Protein AF-A0A074WD11-F1 (afdb_monomer)

Radius of gyration: 15.27 Å; Cα contacts (8 Å, |Δi|>4): 42; chains: 1; bounding box: 31×27×38 Å

Solvent-accessible surface area (backbone atoms only — not comparable to full-atom values): 5759 Å² total; per-residue (Å²): 126,95,53,58,57,45,53,27,53,62,60,66,75,53,94,59,95,64,46,96,48,89,98,46,54,38,66,61,49,50,56,52,26,53,50,53,54,69,74,46,52,72,67,59,49,50,53,34,53,52,53,50,56,62,56,56,67,55,54,84,72,59,64,95,64,76,63,99,61,66,91,71,70,87,84,67,89,68,91,45,73,68,63,44,52,54,61,78,76,105

Structure (mmCIF, N/CA/C/O backbone):
data_AF-A0A074WD11-F1
#
_entry.id   AF-A0A074WD11-F1
#
loop_
_atom_site.group_PDB
_atom_site.id
_atom_site.type_symbol
_atom_site.label_atom_id
_atom_site.label_alt_id
_atom_site.label_comp_id
_atom_site.label_asym_id
_atom_site.label_entity_id
_atom_site.label_seq_id
_atom_site.pdbx_PDB_ins_code
_atom_site.Cartn_x
_atom_site.Cartn_y
_atom_site.Cartn_z
_atom_site.occupancy
_atom_site.B_iso_or_equiv
_atom_site.auth_seq_id
_atom_site.auth_comp_id
_atom_site.auth_asym_id
_atom_site.auth_atom_id
_atom_site.pdbx_PDB_model_num
ATOM 1 N N . VAL A 1 1 ? -3.059 10.642 -3.211 1.00 58.56 1 VAL A N 1
ATOM 2 C CA . VAL A 1 1 ? -1.933 9.841 -2.670 1.00 58.56 1 VAL A CA 1
ATOM 3 C C . VAL A 1 1 ? -0.634 10.423 -3.197 1.00 58.56 1 VAL A C 1
ATOM 5 O O . VAL A 1 1 ? -0.414 10.371 -4.397 1.00 58.56 1 VAL A O 1
ATOM 8 N N . THR A 1 2 ? 0.192 11.004 -2.329 1.00 71.25 2 THR A N 1
ATOM 9 C CA . THR A 1 2 ? 1.427 11.714 -2.723 1.00 71.25 2 THR A CA 1
ATOM 10 C C . THR A 1 2 ? 2.595 10.762 -3.013 1.00 71.25 2 THR A C 1
ATOM 12 O O . THR A 1 2 ? 3.468 11.087 -3.805 1.00 71.25 2 THR A O 1
ATOM 15 N N . HIS A 1 3 ? 2.580 9.557 -2.426 1.00 76.19 3 HIS A N 1
ATOM 16 C CA . HIS A 1 3 ? 3.605 8.520 -2.613 1.00 76.19 3 HIS A CA 1
ATOM 17 C C . HIS A 1 3 ? 2.952 7.180 -3.002 1.00 76.19 3 HIS A C 1
ATOM 19 O O . HIS A 1 3 ? 2.824 6.284 -2.162 1.00 76.19 3 HIS A O 1
ATOM 25 N N . PRO A 1 4 ? 2.486 7.031 -4.258 1.00 83.31 4 PRO A N 1
ATOM 26 C CA . PRO A 1 4 ? 1.690 5.878 -4.680 1.00 83.31 4 PRO A CA 1
ATOM 27 C C . PRO A 1 4 ? 2.454 4.556 -4.566 1.00 83.31 4 PRO A C 1
ATOM 29 O O . PRO A 1 4 ? 1.869 3.557 -4.163 1.00 83.31 4 PRO A O 1
ATOM 32 N N . LEU A 1 5 ? 3.763 4.551 -4.839 1.00 88.44 5 LEU A N 1
ATOM 33 C CA . LEU A 1 5 ? 4.585 3.348 -4.713 1.00 88.44 5 LEU A CA 1
ATOM 34 C C . LEU A 1 5 ? 4.748 2.909 -3.254 1.00 88.44 5 LEU A C 1
ATOM 36 O O . LEU A 1 5 ? 4.555 1.739 -2.958 1.00 88.44 5 LEU A O 1
ATOM 40 N N . TYR A 1 6 ? 5.038 3.840 -2.342 1.00 87.75 6 TYR A N 1
ATOM 41 C CA . TYR A 1 6 ? 5.147 3.538 -0.912 1.00 87.75 6 TYR A CA 1
ATOM 42 C C . TYR A 1 6 ? 3.838 2.961 -0.366 1.00 87.75 6 TYR A C 1
ATOM 44 O O . TYR A 1 6 ? 3.826 1.885 0.231 1.00 87.75 6 TYR A O 1
ATOM 52 N N . PHE A 1 7 ? 2.723 3.642 -0.649 1.00 88.69 7 PHE A N 1
ATOM 53 C CA . PHE A 1 7 ? 1.396 3.182 -0.254 1.00 88.69 7 PHE A CA 1
ATOM 54 C C . PHE A 1 7 ? 1.099 1.787 -0.807 1.00 88.69 7 PHE A C 1
ATOM 56 O O . PHE A 1 7 ? 0.656 0.916 -0.067 1.00 88.69 7 PHE A O 1
ATOM 63 N N . CYS A 1 8 ? 1.369 1.558 -2.092 1.00 91.44 8 CYS A N 1
ATOM 64 C CA . CYS A 1 8 ? 1.074 0.282 -2.726 1.00 91.44 8 CYS A CA 1
ATOM 65 C C . CYS A 1 8 ? 1.987 -0.854 -2.279 1.00 91.44 8 CYS A C 1
ATOM 67 O O . CYS A 1 8 ? 1.528 -1.990 -2.216 1.00 91.44 8 CYS A O 1
ATOM 69 N N . THR A 1 9 ? 3.244 -0.579 -1.935 1.00 90.56 9 THR A N 1
ATOM 70 C CA . THR A 1 9 ? 4.119 -1.585 -1.330 1.00 90.56 9 THR A CA 1
ATOM 71 C C . THR A 1 9 ? 3.563 -2.008 0.029 1.00 90.56 9 THR A C 1
ATOM 73 O O . THR A 1 9 ? 3.305 -3.192 0.208 1.00 90.56 9 THR A O 1
ATOM 76 N N . TRP A 1 10 ? 3.234 -1.059 0.913 1.00 88.44 10 TRP A N 1
ATOM 77 C CA . TRP A 1 10 ? 2.620 -1.338 2.222 1.00 88.44 10 TRP A CA 1
ATOM 78 C C . TRP A 1 10 ? 1.250 -2.033 2.114 1.00 88.44 10 TRP A C 1
ATOM 80 O O . TRP A 1 10 ? 0.934 -2.968 2.854 1.00 88.44 10 TRP A O 1
ATOM 90 N N . TYR A 1 11 ? 0.414 -1.601 1.165 1.00 89.06 11 TYR A N 1
ATOM 91 C CA . TYR A 1 11 ? -0.925 -2.159 0.962 1.00 89.06 11 TYR A CA 1
ATOM 92 C C . TYR A 1 11 ? -0.893 -3.616 0.470 1.00 89.06 11 TYR A C 1
ATOM 94 O O . TYR A 1 11 ? -1.849 -4.358 0.676 1.00 89.06 11 TYR A O 1
ATOM 102 N N . LEU A 1 12 ? 0.202 -4.043 -0.159 1.00 90.69 12 LEU A N 1
ATOM 103 C CA . LEU A 1 12 ? 0.362 -5.404 -0.672 1.00 90.69 12 LEU A CA 1
ATOM 104 C C . LEU A 1 12 ? 1.116 -6.347 0.279 1.00 90.69 12 LEU A C 1
ATOM 106 O O . LEU A 1 12 ? 1.250 -7.518 -0.069 1.00 90.69 12 LEU A O 1
ATOM 110 N N . GLU A 1 13 ? 1.620 -5.873 1.424 1.00 87.44 13 GLU A N 1
ATOM 111 C CA . GLU A 1 13 ? 2.294 -6.732 2.419 1.00 87.44 13 GLU A CA 1
ATOM 112 C C . GLU A 1 13 ? 1.325 -7.675 3.142 1.00 87.44 13 GLU A C 1
ATOM 114 O O . GLU A 1 13 ? 1.697 -8.803 3.447 1.00 87.44 13 GLU A O 1
ATOM 119 N N . ASP A 1 14 ? 0.074 -7.250 3.333 1.00 82.00 14 ASP A N 1
ATOM 120 C CA . ASP A 1 14 ? -0.964 -8.015 4.024 1.00 82.00 14 ASP A CA 1
ATOM 121 C C . ASP A 1 14 ? -2.242 -8.108 3.194 1.00 82.00 14 ASP A C 1
ATOM 123 O O . ASP A 1 14 ? -2.642 -7.155 2.511 1.00 82.00 14 ASP A O 1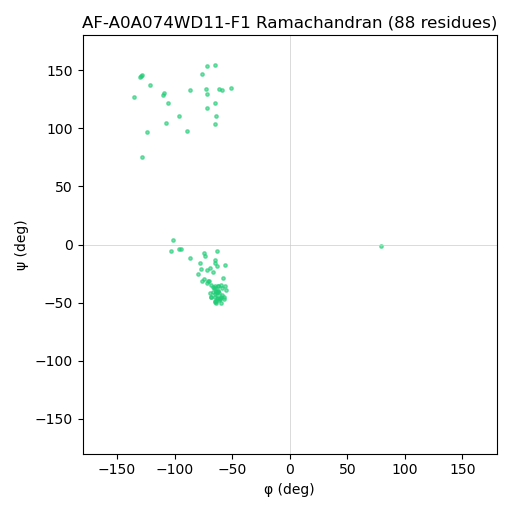
ATOM 127 N N . VAL A 1 15 ? -2.933 -9.245 3.315 1.00 79.44 15 VAL A N 1
ATOM 128 C CA . VAL A 1 15 ? -4.271 -9.435 2.746 1.00 79.44 15 VAL A CA 1
ATOM 129 C C . VAL A 1 15 ? -5.269 -8.614 3.555 1.00 79.44 15 VAL A C 1
ATOM 131 O O . VAL A 1 15 ? -5.486 -8.851 4.742 1.00 79.44 15 VAL A O 1
ATOM 134 N N . ARG A 1 16 ? -5.906 -7.642 2.901 1.00 81.00 16 ARG A N 1
ATOM 135 C CA . ARG A 1 16 ? -6.863 -6.728 3.534 1.00 81.00 16 ARG A CA 1
ATOM 136 C C . ARG A 1 16 ? -8.279 -7.011 3.047 1.00 81.00 16 ARG A C 1
ATOM 138 O O . ARG A 1 16 ? -8.541 -7.013 1.851 1.00 81.00 16 ARG A O 1
ATOM 145 N N . THR A 1 17 ? -9.208 -7.182 3.986 1.00 83.94 17 THR A N 1
ATOM 146 C CA . THR A 1 17 ? -10.642 -7.393 3.705 1.00 83.94 17 THR A CA 1
ATOM 147 C C . THR A 1 17 ? -11.429 -6.088 3.562 1.00 83.94 17 THR A C 1
ATOM 149 O O . THR A 1 17 ? -12.575 -6.096 3.120 1.00 83.94 17 THR A O 1
ATOM 152 N N . ARG A 1 18 ? -10.831 -4.948 3.932 1.00 82.19 18 ARG A N 1
ATOM 153 C CA . ARG A 1 18 ? -11.427 -3.609 3.833 1.00 82.19 18 ARG A CA 1
ATOM 154 C C . ARG A 1 18 ? -10.460 -2.649 3.152 1.00 82.19 18 ARG A C 1
ATOM 156 O O . ARG A 1 18 ? -9.246 -2.740 3.336 1.00 82.19 18 ARG A O 1
ATOM 163 N N . SER A 1 19 ? -11.005 -1.728 2.363 1.00 83.44 19 SER A N 1
ATOM 164 C CA . SER A 1 19 ? -10.218 -0.700 1.690 1.00 83.44 19 SER A CA 1
ATOM 165 C C . SER A 1 19 ? -10.027 0.505 2.614 1.00 83.44 19 SER A C 1
ATOM 167 O O . SER A 1 19 ? -11.007 0.980 3.187 1.00 83.44 19 SER A O 1
ATOM 169 N N . PRO A 1 20 ? -8.797 1.032 2.745 1.00 83.44 20 PRO A N 1
ATOM 170 C CA . PRO A 1 20 ? -8.542 2.296 3.429 1.00 83.44 20 PRO A CA 1
ATOM 171 C C . PRO A 1 20 ? -8.998 3.513 2.609 1.00 83.44 20 PRO A C 1
ATOM 173 O O . PRO A 1 20 ? -8.990 4.627 3.120 1.00 83.44 20 PRO A O 1
ATOM 176 N N . LEU A 1 21 ? -9.370 3.324 1.337 1.00 82.19 21 LEU A N 1
ATOM 177 C CA . LEU A 1 21 ? -9.844 4.386 0.458 1.00 82.19 21 LEU A CA 1
ATOM 178 C C . LEU A 1 21 ? -11.358 4.275 0.275 1.00 82.19 21 LEU A C 1
ATOM 180 O O . LEU A 1 21 ? -11.865 3.258 -0.207 1.00 82.19 21 LEU A O 1
ATOM 184 N N . LEU A 1 22 ? -12.069 5.345 0.635 1.00 81.00 22 LEU A N 1
ATOM 185 C CA . LEU A 1 22 ? -13.513 5.456 0.447 1.00 81.00 22 LEU A CA 1
ATOM 186 C C . LEU A 1 22 ? -13.868 5.315 -1.041 1.00 81.00 22 LEU A C 1
ATOM 188 O O . LEU A 1 22 ? -13.240 5.933 -1.898 1.00 81.00 22 LEU A O 1
ATOM 192 N N . GLY A 1 23 ? -14.868 4.487 -1.347 1.00 82.56 23 GLY A N 1
ATOM 193 C CA . GLY A 1 23 ? -15.353 4.270 -2.716 1.00 82.56 23 GLY A CA 1
ATOM 194 C C . GLY A 1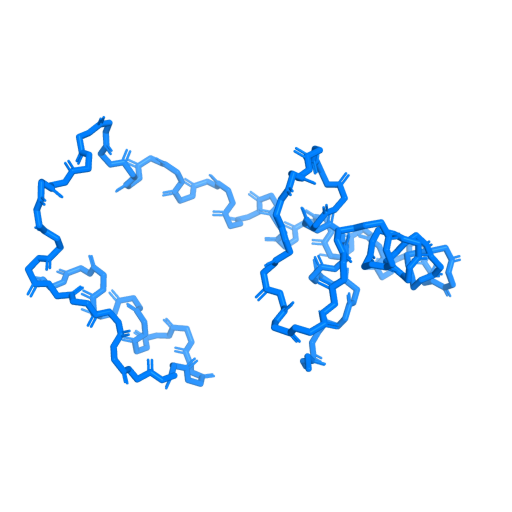 23 ? -14.512 3.319 -3.578 1.00 82.56 23 GLY A C 1
ATOM 195 O O . GLY A 1 23 ? -14.898 3.036 -4.708 1.00 82.56 23 GLY A O 1
ATOM 196 N N . LEU A 1 24 ? -13.400 2.782 -3.064 1.00 85.19 24 LEU A N 1
ATOM 197 C CA . LEU A 1 24 ? -12.603 1.758 -3.744 1.00 85.19 24 LEU A CA 1
ATOM 198 C C . LEU A 1 24 ? -12.755 0.417 -3.033 1.00 85.19 24 LEU A C 1
ATOM 200 O O . LEU A 1 24 ? -12.576 0.337 -1.821 1.00 85.19 24 LEU A O 1
ATOM 204 N N . SER A 1 25 ? -13.053 -0.646 -3.783 1.00 89.94 25 SER A N 1
ATOM 205 C CA . SER A 1 25 ? -13.057 -1.999 -3.221 1.00 89.94 25 SER A CA 1
ATOM 206 C C . SER A 1 25 ? -11.619 -2.479 -2.942 1.00 89.94 25 SER A C 1
ATOM 208 O O . SER A 1 25 ? -10.687 -2.036 -3.629 1.00 89.94 25 SER A O 1
ATOM 210 N N . PRO A 1 26 ? -11.412 -3.395 -1.976 1.00 88.69 26 PRO A N 1
ATOM 211 C CA . PRO A 1 26 ? -10.097 -3.983 -1.714 1.00 88.69 26 PRO A CA 1
ATOM 212 C C . PRO A 1 26 ? -9.473 -4.634 -2.955 1.00 88.69 26 PRO A C 1
ATOM 214 O O . PRO A 1 26 ? -8.280 -4.473 -3.208 1.00 88.69 26 PRO A O 1
ATOM 217 N N . ASP A 1 27 ? -10.279 -5.312 -3.773 1.00 90.62 27 ASP A N 1
ATOM 218 C CA . ASP A 1 27 ? -9.815 -5.975 -4.995 1.00 90.62 27 ASP A CA 1
ATOM 219 C C . ASP A 1 27 ? -9.369 -4.970 -6.057 1.00 90.62 27 ASP A C 1
ATOM 221 O O . ASP A 1 27 ? -8.296 -5.107 -6.654 1.00 90.62 27 ASP A O 1
ATOM 225 N N . THR A 1 28 ? -10.159 -3.911 -6.265 1.00 90.69 28 THR A N 1
ATOM 226 C CA . THR A 1 28 ? -9.807 -2.826 -7.188 1.00 90.69 28 THR A CA 1
ATOM 227 C C . THR A 1 28 ? -8.497 -2.168 -6.762 1.00 90.69 28 THR A C 1
ATOM 229 O O . THR A 1 28 ? -7.607 -1.961 -7.590 1.00 90.69 28 THR A O 1
ATOM 232 N N . LEU A 1 29 ? -8.349 -1.891 -5.465 1.00 90.88 29 LEU A N 1
ATOM 233 C CA . LEU A 1 29 ? -7.150 -1.277 -4.909 1.00 90.88 29 LEU A CA 1
ATOM 234 C C . LEU A 1 29 ? -5.927 -2.199 -5.012 1.00 90.88 29 LEU A C 1
ATOM 236 O O . LEU A 1 29 ? -4.848 -1.757 -5.407 1.00 90.88 29 LEU A O 1
ATOM 240 N N . THR A 1 30 ? -6.104 -3.493 -4.749 1.00 92.44 30 THR A N 1
ATOM 241 C CA . THR A 1 30 ? -5.054 -4.514 -4.881 1.0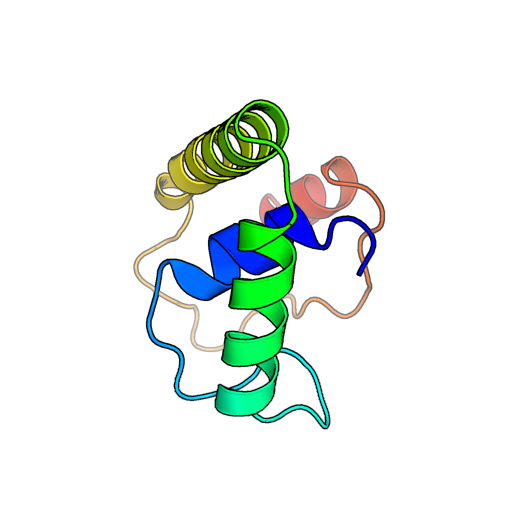0 92.44 30 THR A CA 1
ATOM 242 C C . THR A 1 30 ? -4.546 -4.592 -6.316 1.00 92.44 30 THR A C 1
ATOM 244 O O . THR A 1 30 ? -3.337 -4.586 -6.560 1.00 92.44 30 THR A O 1
ATOM 247 N N . ASN A 1 31 ? -5.461 -4.623 -7.285 1.00 93.31 31 ASN A N 1
ATOM 248 C CA . ASN A 1 31 ? -5.113 -4.679 -8.701 1.00 93.31 31 ASN A CA 1
ATOM 249 C C . ASN A 1 31 ? -4.390 -3.411 -9.168 1.00 93.31 31 ASN A C 1
ATOM 251 O O . ASN A 1 31 ? -3.382 -3.509 -9.872 1.00 93.31 31 ASN A O 1
ATOM 255 N N . ALA A 1 32 ? -4.848 -2.233 -8.739 1.00 91.94 32 ALA A N 1
ATOM 256 C CA . ALA A 1 32 ? -4.167 -0.972 -9.022 1.00 91.94 32 ALA A CA 1
ATOM 257 C C . ALA A 1 32 ? -2.748 -0.958 -8.434 1.00 91.94 32 ALA A C 1
ATOM 259 O O . ALA A 1 32 ? -1.782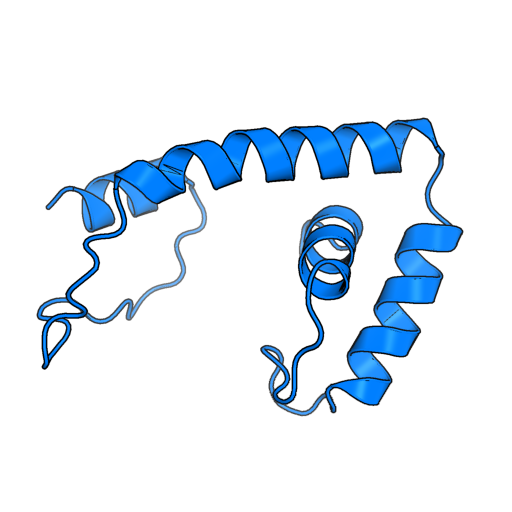 -0.649 -9.135 1.00 91.94 32 ALA A O 1
ATOM 260 N N . CYS A 1 33 ? -2.596 -1.378 -7.177 1.00 92.31 33 CYS A N 1
ATOM 261 C CA . CYS A 1 33 ? -1.303 -1.369 -6.511 1.00 92.31 33 CYS A CA 1
ATOM 262 C C . CYS A 1 33 ? -0.304 -2.373 -7.083 1.00 92.31 33 CYS A C 1
ATOM 264 O O . CYS A 1 33 ? 0.880 -2.049 -7.192 1.00 92.31 33 CYS A O 1
ATOM 266 N N . LYS A 1 34 ? -0.759 -3.550 -7.530 1.00 93.50 34 LYS A N 1
ATOM 267 C CA . LYS A 1 34 ? 0.100 -4.498 -8.258 1.00 93.50 34 LYS A CA 1
ATOM 268 C C . LYS A 1 34 ? 0.667 -3.864 -9.528 1.00 93.50 34 LYS A C 1
ATOM 270 O O . LYS A 1 34 ? 1.858 -3.995 -9.788 1.00 93.50 34 LYS A O 1
ATOM 275 N N . ARG A 1 35 ? -0.156 -3.129 -10.287 1.00 93.00 35 ARG A N 1
ATOM 276 C CA . ARG A 1 35 ? 0.292 -2.428 -11.503 1.00 93.00 35 ARG A CA 1
ATOM 277 C C . ARG A 1 35 ? 1.305 -1.334 -11.187 1.00 93.00 35 ARG A C 1
ATOM 279 O O . ARG A 1 35 ? 2.375 -1.330 -11.780 1.00 93.00 35 ARG A O 1
ATOM 286 N N . ILE A 1 36 ? 1.011 -0.471 -10.214 1.00 92.06 36 ILE A N 1
ATOM 287 C CA . ILE A 1 36 ? 1.920 0.610 -9.798 1.00 92.06 36 ILE A CA 1
ATOM 288 C C . ILE A 1 36 ? 3.277 0.043 -9.365 1.00 92.06 36 ILE A C 1
ATOM 290 O O . ILE A 1 36 ? 4.315 0.537 -9.799 1.00 92.06 36 ILE A O 1
ATOM 294 N N . ARG A 1 37 ? 3.282 -1.028 -8.560 1.00 90.31 37 ARG A N 1
ATOM 295 C CA . ARG A 1 37 ? 4.520 -1.673 -8.106 1.00 90.31 37 ARG A CA 1
ATOM 296 C C . ARG A 1 37 ? 5.295 -2.323 -9.252 1.00 90.31 37 ARG A C 1
ATOM 298 O O . ARG A 1 37 ? 6.517 -2.258 -9.252 1.00 90.31 37 ARG A O 1
ATOM 305 N N . ASN A 1 38 ? 4.610 -2.925 -10.223 1.00 90.75 38 ASN A N 1
ATOM 306 C CA . ASN A 1 38 ? 5.252 -3.570 -11.373 1.00 90.75 38 ASN A CA 1
ATOM 307 C C . ASN A 1 38 ? 5.809 -2.566 -12.393 1.00 90.75 38 ASN A C 1
ATOM 309 O O . ASN A 1 38 ? 6.788 -2.872 -13.063 1.00 90.75 38 ASN A O 1
ATOM 313 N N . CYS A 1 39 ? 5.207 -1.380 -12.508 1.00 91.50 39 CYS A N 1
ATOM 314 C CA . CYS A 1 39 ? 5.712 -0.300 -13.358 1.00 91.50 39 CYS A CA 1
ATOM 315 C C . CYS A 1 39 ? 6.888 0.465 -12.730 1.00 91.50 39 CYS A C 1
ATOM 317 O O . CYS A 1 39 ? 7.571 1.207 -13.431 1.00 91.50 39 CYS A O 1
ATOM 319 N N . ALA A 1 40 ? 7.121 0.320 -11.423 1.00 89.88 40 ALA A N 1
ATOM 320 C CA . ALA A 1 40 ? 8.225 0.976 -10.738 1.00 89.88 40 ALA A CA 1
ATOM 321 C C . ALA A 1 40 ? 9.567 0.289 -11.024 1.00 89.88 40 ALA A C 1
ATOM 323 O O . ALA A 1 40 ? 9.650 -0.937 -11.137 1.00 89.88 40 ALA A O 1
ATOM 324 N N . SER A 1 41 ? 10.641 1.080 -11.076 1.00 91.94 41 SER A N 1
ATOM 325 C CA . SER A 1 41 ? 11.988 0.531 -11.212 1.00 91.94 41 SER A CA 1
ATOM 326 C C . SER A 1 41 ? 12.364 -0.303 -9.980 1.00 91.94 41 SER A C 1
ATOM 328 O O . SER A 1 41 ? 11.876 -0.071 -8.869 1.00 91.94 41 SER A O 1
ATOM 330 N N . ALA A 1 42 ? 13.274 -1.267 -10.148 1.00 88.62 42 ALA A N 1
ATOM 331 C CA . ALA A 1 42 ? 13.774 -2.070 -9.029 1.00 88.62 42 ALA A CA 1
ATOM 332 C C . ALA A 1 42 ? 14.378 -1.194 -7.914 1.00 88.62 42 ALA A C 1
ATOM 334 O O . ALA A 1 42 ? 14.195 -1.482 -6.732 1.00 88.62 42 ALA A O 1
ATOM 335 N N . LYS A 1 43 ? 15.034 -0.088 -8.294 1.00 90.25 43 LYS A N 1
ATOM 336 C CA . LYS A 1 43 ? 15.590 0.896 -7.361 1.00 90.25 43 LYS A CA 1
ATOM 337 C C . LYS A 1 43 ? 14.491 1.579 -6.544 1.00 90.25 43 LYS A C 1
ATOM 339 O O . LYS A 1 43 ? 14.592 1.625 -5.322 1.00 90.25 43 LYS A O 1
ATOM 344 N N . ASP A 1 44 ? 13.433 2.059 -7.192 1.00 87.31 44 ASP A N 1
ATOM 345 C CA . ASP A 1 44 ? 12.343 2.764 -6.504 1.00 87.31 44 ASP A CA 1
ATOM 346 C C . ASP A 1 44 ? 11.569 1.831 -5.572 1.00 87.31 44 ASP A C 1
ATOM 348 O O . ASP A 1 44 ? 11.189 2.216 -4.465 1.00 87.31 44 ASP A O 1
ATOM 352 N N . ARG A 1 45 ? 11.387 0.571 -5.987 1.00 88.50 45 ARG A N 1
ATOM 353 C CA . ARG A 1 45 ? 10.805 -0.468 -5.133 1.00 88.50 45 ARG A CA 1
ATOM 354 C C . ARG A 1 45 ? 11.651 -0.710 -3.887 1.00 88.50 45 ARG A C 1
ATOM 356 O O . ARG A 1 45 ? 11.101 -0.709 -2.791 1.00 88.50 45 ARG A O 1
ATOM 363 N N . ALA A 1 46 ? 12.968 -0.857 -4.038 1.00 87.94 46 ALA A N 1
ATOM 364 C CA . ALA A 1 46 ? 13.876 -1.060 -2.912 1.00 87.94 46 ALA A CA 1
ATOM 365 C C . ALA A 1 46 ? 13.869 0.133 -1.939 1.00 87.94 46 ALA A C 1
ATOM 367 O O . ALA A 1 46 ? 13.860 -0.065 -0.726 1.00 87.94 46 ALA A O 1
ATOM 368 N N . ILE A 1 47 ? 13.810 1.366 -2.456 1.00 87.38 47 ILE A N 1
ATOM 369 C CA . ILE A 1 47 ? 13.680 2.579 -1.632 1.00 87.38 47 ILE A CA 1
ATOM 370 C C . ILE A 1 47 ? 12.364 2.557 -0.842 1.00 87.38 47 ILE A C 1
ATOM 372 O O . ILE A 1 47 ? 12.368 2.816 0.362 1.00 87.38 47 ILE A O 1
ATOM 376 N N . ALA A 1 48 ? 11.247 2.216 -1.491 1.00 85.69 48 ALA A N 1
ATOM 377 C CA . ALA A 1 48 ? 9.945 2.125 -0.834 1.00 85.69 48 ALA A CA 1
ATOM 378 C C . ALA A 1 48 ? 9.921 1.040 0.257 1.00 85.69 48 ALA A C 1
ATOM 380 O O . ALA A 1 48 ? 9.479 1.304 1.373 1.00 85.69 48 ALA A O 1
ATOM 381 N N . GLU A 1 49 ? 10.443 -0.154 -0.032 1.00 86.81 49 GLU A N 1
ATOM 382 C CA . GLU A 1 49 ? 10.542 -1.255 0.935 1.00 86.81 49 GLU A CA 1
ATOM 383 C C . GLU A 1 49 ? 11.449 -0.901 2.123 1.00 86.81 49 GLU A C 1
ATOM 385 O O . GLU A 1 49 ? 11.115 -1.196 3.270 1.00 86.81 49 GLU A O 1
ATOM 390 N N . ALA A 1 50 ? 12.586 -0.242 1.881 1.00 85.50 50 ALA A N 1
ATOM 391 C CA . ALA A 1 50 ? 13.483 0.205 2.945 1.00 85.50 50 ALA A CA 1
ATOM 392 C C . ALA A 1 50 ? 12.815 1.248 3.855 1.00 85.50 50 ALA A C 1
ATOM 394 O O . ALA A 1 50 ?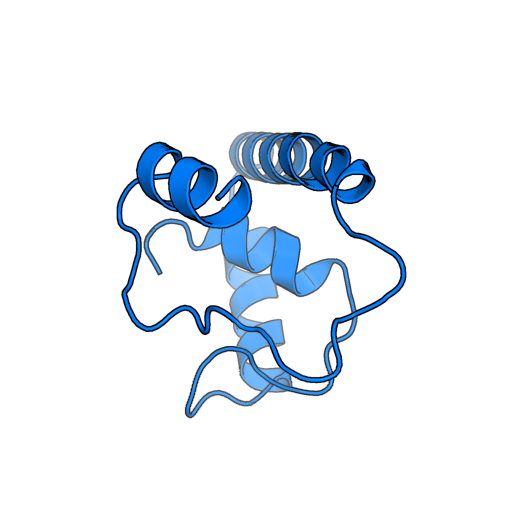 12.965 1.191 5.077 1.00 85.50 50 ALA A O 1
ATOM 395 N N . ALA A 1 51 ? 12.045 2.174 3.278 1.00 83.81 51 ALA A N 1
ATOM 396 C CA . ALA A 1 51 ? 11.286 3.158 4.042 1.00 83.81 51 ALA A CA 1
AT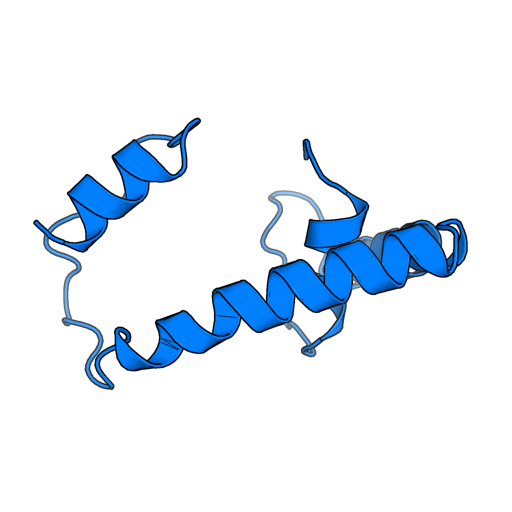OM 397 C C . ALA A 1 51 ? 10.207 2.499 4.921 1.00 83.81 51 ALA A C 1
ATOM 399 O O . ALA A 1 51 ? 10.062 2.882 6.082 1.00 83.81 51 ALA A O 1
ATOM 400 N N . ILE A 1 52 ? 9.507 1.479 4.409 1.00 81.94 52 ILE A N 1
ATOM 401 C CA . ILE A 1 52 ? 8.503 0.725 5.180 1.00 81.94 52 ILE A CA 1
ATOM 402 C C . ILE A 1 52 ? 9.162 -0.023 6.338 1.00 81.94 52 ILE A C 1
ATOM 404 O O . ILE A 1 52 ? 8.727 0.123 7.479 1.00 81.94 52 ILE A O 1
ATOM 408 N N . ARG A 1 53 ? 10.261 -0.747 6.085 1.00 81.06 53 ARG A N 1
ATOM 409 C CA . ARG A 1 53 ? 11.011 -1.440 7.148 1.00 81.06 53 ARG A CA 1
ATOM 410 C C . ARG A 1 53 ? 11.515 -0.480 8.218 1.00 81.06 53 ARG A C 1
ATOM 412 O O . ARG A 1 53 ? 11.500 -0.812 9.395 1.00 81.06 53 ARG A O 1
ATOM 419 N N . LYS A 1 54 ? 11.944 0.724 7.833 1.00 78.19 54 LYS A N 1
ATOM 420 C CA . LYS A 1 54 ? 12.353 1.758 8.792 1.00 78.19 54 LYS A CA 1
ATOM 421 C C . LYS A 1 54 ? 11.178 2.223 9.661 1.00 78.19 54 LYS A C 1
ATOM 423 O O . LYS A 1 54 ? 11.375 2.489 10.842 1.00 78.19 54 LYS A O 1
ATOM 428 N N . ALA A 1 55 ? 9.972 2.293 9.101 1.00 70.31 55 ALA A N 1
ATOM 429 C CA . ALA A 1 55 ? 8.762 2.666 9.828 1.00 70.31 55 ALA A CA 1
ATOM 430 C C . ALA A 1 55 ? 8.220 1.537 10.727 1.00 70.31 55 ALA A C 1
ATOM 432 O O . ALA A 1 55 ? 7.676 1.827 11.792 1.00 70.31 55 ALA A O 1
ATOM 433 N N . SER A 1 56 ? 8.398 0.261 10.363 1.00 62.25 56 SER A N 1
ATOM 434 C CA . SER A 1 56 ? 7.921 -0.879 11.164 1.00 62.25 56 SER A CA 1
ATOM 435 C C . SER A 1 56 ? 8.684 -1.070 12.483 1.00 62.25 56 SER A C 1
ATOM 437 O O . SER A 1 56 ? 8.141 -1.655 13.415 1.00 62.25 56 SER A O 1
ATOM 439 N N . VAL A 1 57 ? 9.901 -0.524 12.620 1.00 50.59 57 VAL A N 1
ATOM 440 C CA . VAL A 1 57 ? 10.655 -0.524 13.897 1.00 50.59 57 VAL A CA 1
ATOM 441 C C . VAL A 1 57 ? 9.956 0.317 14.983 1.00 50.59 57 VAL A C 1
ATOM 443 O O . VAL A 1 57 ? 10.189 0.119 16.171 1.00 50.59 57 VAL A O 1
ATOM 446 N N . SER A 1 58 ? 9.004 1.178 14.605 1.00 51.09 58 SER A N 1
ATOM 447 C CA . SER A 1 58 ? 8.142 1.922 15.540 1.00 51.09 58 SER A CA 1
ATOM 448 C C . SER A 1 58 ? 7.053 1.059 16.197 1.00 51.09 58 SER A C 1
ATOM 450 O O . SER A 1 58 ? 6.365 1.539 17.093 1.00 51.09 58 SER A O 1
ATOM 452 N N . ALA A 1 59 ? 6.875 -0.205 15.788 1.00 48.16 59 ALA A N 1
ATOM 453 C CA . ALA A 1 59 ? 5.889 -1.113 16.387 1.00 48.16 59 ALA A CA 1
ATOM 454 C C . ALA A 1 59 ? 6.167 -1.415 17.872 1.00 48.16 59 ALA A C 1
ATOM 456 O O . ALA A 1 59 ? 5.248 -1.782 18.596 1.00 48.16 59 ALA A O 1
ATOM 457 N N . ALA A 1 60 ? 7.394 -1.180 18.355 1.00 46.41 60 ALA A N 1
ATOM 458 C CA . ALA A 1 60 ? 7.712 -1.218 19.784 1.00 46.41 60 ALA A CA 1
ATOM 459 C C . ALA A 1 60 ? 6.995 -0.121 20.607 1.00 46.41 60 ALA A C 1
ATOM 461 O O . ALA A 1 60 ? 6.967 -0.207 21.830 1.00 46.41 60 ALA A O 1
ATOM 462 N N . ALA A 1 61 ? 6.398 0.887 19.956 1.00 49.75 61 ALA A N 1
ATOM 463 C CA . ALA A 1 61 ? 5.563 1.908 20.594 1.00 49.75 61 ALA A CA 1
ATOM 464 C C . ALA A 1 61 ? 4.057 1.575 20.566 1.00 49.75 61 ALA A C 1
ATOM 466 O O . ALA A 1 61 ? 3.252 2.318 21.125 1.00 49.75 61 ALA A O 1
ATOM 467 N N . VAL A 1 62 ? 3.647 0.475 19.922 1.00 51.12 62 VAL A N 1
ATOM 468 C CA . VAL A 1 62 ? 2.242 0.053 19.897 1.00 51.12 62 VAL A CA 1
ATOM 469 C C . VAL A 1 62 ? 2.000 -0.853 21.097 1.00 51.12 62 VAL A C 1
ATOM 471 O O . VAL A 1 62 ? 2.316 -2.041 21.077 1.00 51.12 62 VAL A O 1
ATOM 474 N N . SER A 1 63 ? 1.450 -0.271 22.164 1.00 54.41 63 SER A N 1
ATOM 475 C CA . SER A 1 63 ? 0.921 -1.033 23.296 1.00 54.41 63 SER A CA 1
ATOM 476 C C . SER A 1 63 ? -0.038 -2.117 22.791 1.00 54.41 63 SER A C 1
ATOM 478 O O . SER A 1 63 ? -0.918 -1.846 21.973 1.00 54.41 63 SER A O 1
ATOM 480 N N . SER A 1 64 ? 0.097 -3.341 23.308 1.00 56.28 64 SER A N 1
ATOM 481 C CA . SER A 1 64 ? -0.819 -4.463 23.045 1.00 56.28 64 SER A CA 1
ATOM 482 C C . SER A 1 64 ? -2.245 -4.214 23.554 1.00 56.28 64 SER A C 1
ATOM 484 O O . SER A 1 64 ? -3.148 -5.011 23.304 1.00 56.28 64 SER A O 1
ATOM 486 N N . GLN A 1 65 ? -2.461 -3.103 24.258 1.00 54.72 65 GLN A N 1
ATOM 487 C CA . GLN A 1 65 ? -3.757 -2.633 24.711 1.00 54.72 65 GLN A CA 1
ATOM 488 C C . GLN A 1 65 ? -4.165 -1.409 23.893 1.00 54.72 65 GLN A C 1
ATOM 490 O O . GLN A 1 65 ? -3.693 -0.296 24.125 1.00 54.72 65 GLN A O 1
ATOM 495 N N . CYS A 1 66 ? -5.094 -1.602 22.956 1.00 55.06 66 CYS A N 1
ATOM 496 C CA . CYS A 1 66 ? -5.860 -0.481 22.431 1.00 55.06 66 CYS A CA 1
ATOM 497 C C . CYS A 1 66 ? -6.715 0.083 23.579 1.00 55.06 66 CYS A C 1
ATOM 499 O O . CYS A 1 66 ? -7.518 -0.668 24.144 1.00 55.06 66 CYS A O 1
ATOM 501 N N . PRO A 1 67 ? -6.586 1.369 23.952 1.00 57.81 67 PRO A N 1
ATOM 502 C CA . PRO A 1 67 ? -7.485 1.948 24.936 1.00 57.81 67 PRO A CA 1
ATOM 503 C C . PRO A 1 67 ? -8.920 1.879 24.393 1.00 57.81 67 PRO A C 1
ATOM 505 O O . PRO A 1 67 ? -9.170 2.210 23.234 1.00 57.81 67 PRO A O 1
ATOM 508 N N . ALA A 1 68 ? -9.873 1.445 25.228 1.00 59.41 68 ALA A N 1
ATOM 509 C CA . ALA A 1 68 ? -11.282 1.246 24.850 1.00 59.41 68 ALA A CA 1
ATOM 510 C C . ALA A 1 68 ? -11.951 2.509 24.260 1.00 59.41 68 ALA A C 1
ATOM 512 O O . ALA A 1 68 ? -12.979 2.430 23.588 1.00 59.41 68 ALA A O 1
ATOM 513 N N . ARG A 1 69 ? -11.347 3.678 24.492 1.00 53.81 69 ARG A N 1
ATOM 514 C CA . ARG A 1 69 ? -11.567 4.924 23.763 1.00 53.81 69 ARG A CA 1
ATOM 515 C C . ARG A 1 69 ? -10.204 5.545 23.484 1.00 53.81 69 ARG A C 1
ATOM 517 O O . ARG A 1 69 ? -9.443 5.768 24.422 1.00 53.81 69 ARG A O 1
ATOM 524 N N . SER A 1 70 ? -9.909 5.868 22.225 1.00 58.72 70 SER A N 1
ATOM 525 C CA . SER A 1 70 ? -8.814 6.798 21.942 1.00 58.72 70 SER A CA 1
ATOM 526 C C . SER A 1 70 ? -9.201 8.143 22.551 1.00 58.72 70 SER A C 1
ATOM 528 O O . SER A 1 70 ? -10.158 8.761 22.086 1.00 58.72 70 SER A O 1
ATOM 530 N N . ALA A 1 71 ? -8.509 8.576 23.609 1.00 58.69 71 ALA A N 1
ATOM 531 C CA . ALA A 1 71 ? -8.739 9.891 24.215 1.00 58.69 71 ALA A CA 1
ATOM 532 C C . ALA A 1 71 ? -8.542 11.015 23.185 1.00 58.69 71 ALA A C 1
ATOM 534 O O . ALA A 1 71 ? -9.222 12.035 23.231 1.00 58.69 71 ALA A O 1
ATOM 535 N N . ASN A 1 72 ? -7.678 10.765 22.201 1.00 62.25 72 ASN A N 1
ATOM 536 C CA . ASN A 1 72 ? -7.367 11.676 21.123 1.00 62.25 72 ASN A CA 1
ATOM 537 C C . ASN A 1 72 ? -7.634 10.974 19.788 1.00 62.25 72 ASN A C 1
ATOM 539 O O . ASN A 1 72 ? -6.834 10.177 19.300 1.00 62.25 72 ASN A O 1
ATOM 543 N N . VAL A 1 73 ? -8.809 11.202 19.206 1.00 61.00 73 VAL A N 1
ATOM 544 C CA . VAL A 1 73 ? -9.073 10.801 17.818 1.00 61.00 73 VAL A CA 1
ATOM 545 C C . VAL A 1 73 ? -8.301 11.753 16.906 1.00 61.00 73 VAL A C 1
ATOM 547 O O . VAL A 1 73 ? -8.347 12.969 17.096 1.00 61.00 73 VAL A O 1
ATOM 550 N N . ILE A 1 74 ? -7.596 11.214 15.909 1.00 68.75 74 ILE A N 1
ATOM 551 C CA . ILE A 1 74 ? -6.976 12.030 14.862 1.00 68.75 74 ILE A CA 1
ATOM 552 C C . ILE A 1 74 ? -8.104 12.706 14.078 1.00 68.75 74 ILE A C 1
ATOM 554 O O . ILE A 1 74 ? -8.801 12.070 13.294 1.00 68.75 74 ILE A O 1
ATOM 558 N N . THR A 1 75 ? -8.308 13.995 14.332 1.00 66.81 75 THR A N 1
ATOM 559 C CA . THR A 1 75 ? -9.354 14.813 13.693 1.00 66.81 75 THR A CA 1
ATOM 560 C C . THR A 1 75 ? -8.807 15.724 12.599 1.00 66.81 75 THR A C 1
ATOM 562 O O . THR A 1 75 ? -9.577 16.391 11.913 1.00 66.81 75 THR A O 1
ATOM 565 N N . LYS A 1 76 ? -7.481 15.771 12.430 1.00 67.75 76 LYS A N 1
ATOM 566 C CA . LYS A 1 76 ? -6.799 16.616 11.449 1.00 67.75 76 LYS A CA 1
ATOM 567 C C . LYS A 1 76 ? -5.823 15.792 10.625 1.00 67.75 76 LYS A C 1
ATOM 569 O O . LYS A 1 76 ? -5.175 14.885 11.142 1.00 67.75 76 LYS A O 1
ATOM 574 N N . GLU A 1 77 ? -5.697 16.141 9.351 1.00 68.19 77 GLU A N 1
ATOM 575 C CA . GLU A 1 77 ? -4.623 15.620 8.515 1.00 68.19 77 GLU A CA 1
ATOM 576 C C . GLU A 1 77 ? -3.293 16.253 8.938 1.00 68.19 77 GLU A C 1
ATOM 578 O O . GLU A 1 77 ? -3.172 17.475 9.057 1.00 68.19 77 GLU A O 1
ATOM 583 N N . TYR A 1 78 ? -2.284 15.416 9.171 1.00 72.00 78 TYR A N 1
ATOM 584 C CA . TYR A 1 78 ? -0.928 15.866 9.464 1.00 72.00 78 TYR A CA 1
ATOM 585 C C . TYR A 1 78 ? -0.117 15.856 8.176 1.00 72.00 78 TYR A C 1
ATOM 587 O O . TYR A 1 78 ? 0.198 14.801 7.631 1.00 72.00 78 TYR 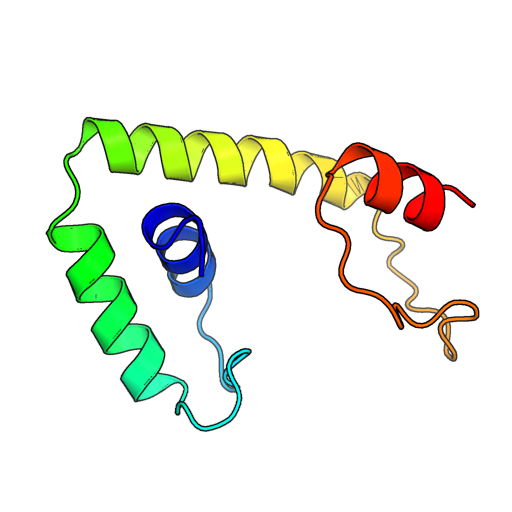A O 1
ATOM 595 N N . PHE A 1 79 ? 0.232 17.045 7.691 1.00 71.56 79 PHE A N 1
ATOM 596 C CA . PHE A 1 79 ? 1.045 17.185 6.483 1.00 71.56 79 PHE A CA 1
ATOM 597 C C . PHE A 1 79 ? 2.535 16.896 6.734 1.00 71.56 79 PHE A C 1
ATOM 599 O O . PHE A 1 79 ? 3.270 16.558 5.808 1.00 71.56 79 PHE A O 1
ATOM 606 N N . PHE A 1 80 ? 2.985 16.995 7.990 1.00 68.81 80 PHE A N 1
ATOM 607 C CA . PHE A 1 80 ? 4.381 16.802 8.375 1.00 68.81 80 PHE A CA 1
ATOM 608 C C . PHE A 1 80 ? 4.525 15.664 9.397 1.00 68.81 80 PHE A C 1
ATOM 610 O O . PHE A 1 80 ? 3.760 15.609 10.359 1.00 68.81 80 PHE A O 1
ATOM 617 N N . PRO A 1 81 ? 5.531 14.780 9.258 1.00 70.19 81 PRO A N 1
ATOM 618 C CA . PRO A 1 81 ? 5.755 13.698 10.220 1.00 70.19 81 PRO A CA 1
ATOM 619 C C . PRO A 1 81 ? 6.013 14.188 11.651 1.00 70.19 81 PRO A C 1
ATOM 621 O O . PRO A 1 81 ? 5.573 13.558 12.606 1.00 70.19 81 PRO A O 1
ATOM 624 N N . SER A 1 82 ? 6.689 15.329 11.815 1.00 69.38 82 SER A N 1
ATOM 625 C CA . SER A 1 82 ? 7.015 15.888 13.133 1.00 69.38 82 SER A CA 1
ATOM 626 C C . SER A 1 82 ? 5.775 16.254 13.948 1.00 69.38 82 SER A C 1
ATOM 628 O O . SER A 1 82 ? 5.735 15.978 15.143 1.00 69.38 82 SER A O 1
ATOM 630 N N . THR A 1 83 ? 4.743 16.818 13.314 1.00 72.75 83 THR A N 1
ATOM 631 C CA . THR A 1 83 ? 3.503 17.205 14.002 1.00 72.75 83 THR A CA 1
ATOM 632 C C . THR A 1 83 ? 2.674 15.996 14.413 1.00 72.75 83 THR A C 1
ATOM 634 O O . THR A 1 83 ? 2.064 16.013 15.481 1.00 72.75 83 THR A O 1
ATOM 637 N N . PHE A 1 84 ? 2.704 14.924 13.618 1.00 73.62 84 PHE A N 1
ATOM 638 C CA . PHE A 1 84 ? 2.116 13.647 14.011 1.00 73.62 84 PHE A CA 1
ATOM 639 C C . PHE A 1 84 ? 2.846 13.037 15.215 1.00 73.62 84 PHE A C 1
ATOM 641 O O . PHE A 1 84 ? 2.200 12.630 16.176 1.00 73.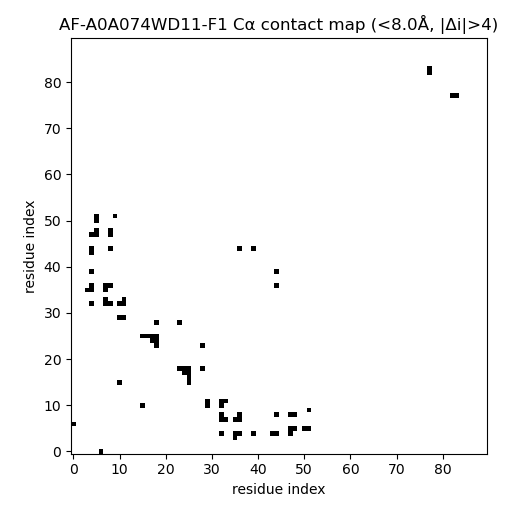62 84 PHE A O 1
ATOM 648 N N . CYS A 1 85 ? 4.184 13.030 15.211 1.00 68.94 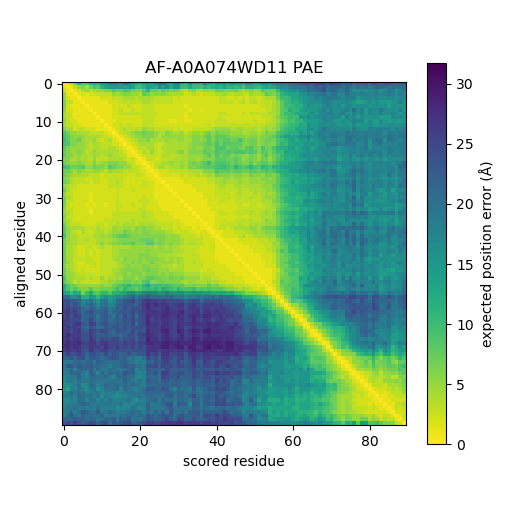85 CYS A N 1
ATOM 649 C CA . CYS A 1 85 ? 4.968 12.493 16.326 1.00 68.94 85 CYS A CA 1
ATOM 650 C C . CYS A 1 85 ? 4.733 13.256 17.638 1.00 68.94 85 CYS A C 1
ATOM 652 O O . CYS A 1 85 ? 4.731 12.653 18.707 1.00 68.94 85 CYS A O 1
ATOM 654 N N . SER A 1 86 ? 4.530 14.575 17.588 1.00 73.25 86 SER A N 1
ATOM 655 C CA . SER A 1 86 ? 4.165 15.348 18.781 1.00 73.25 86 SER A CA 1
ATOM 656 C C . SER A 1 86 ? 2.798 14.951 19.331 1.00 73.25 86 SER A C 1
ATOM 658 O O . SER A 1 86 ? 2.636 14.897 20.540 1.00 73.25 86 SER A O 1
ATOM 660 N N . PHE A 1 87 ? 1.834 14.646 18.461 1.00 72.44 87 PHE A N 1
ATOM 661 C CA . PHE A 1 87 ? 0.521 14.152 18.872 1.00 72.44 87 PHE A CA 1
ATOM 662 C C . PHE A 1 87 ? 0.585 12.736 19.457 1.00 72.44 87 PHE A C 1
ATOM 664 O O . PHE A 1 87 ? -0.072 12.465 20.452 1.00 72.44 87 PHE A O 1
ATOM 671 N N . SER A 1 88 ? 1.367 11.833 18.859 1.00 65.31 88 SER A N 1
ATOM 672 C CA . SER A 1 88 ? 1.449 10.441 19.322 1.00 65.31 88 SER A CA 1
ATOM 673 C C . SER A 1 88 ? 2.198 10.276 20.647 1.00 65.31 88 SER A C 1
ATOM 675 O O . SER A 1 88 ? 2.031 9.256 21.304 1.00 65.31 88 SER A O 1
ATOM 677 N N . ASN A 1 89 ? 3.053 11.240 21.001 1.00 59.59 89 ASN A N 1
ATOM 678 C CA . ASN A 1 89 ? 3.839 11.247 22.239 1.00 59.59 89 ASN A CA 1
ATOM 679 C C . ASN A 1 89 ? 3.249 12.164 23.331 1.00 59.59 89 ASN A C 1
ATOM 681 O O . ASN A 1 89 ? 3.901 12.354 24.357 1.00 59.59 89 ASN A O 1
ATOM 685 N N . ALA A 1 90 ? 2.079 12.769 23.090 1.00 55.66 90 ALA A N 1
ATOM 686 C CA . ALA A 1 90 ? 1.346 13.606 24.044 1.00 55.66 90 ALA A CA 1
ATOM 687 C C . ALA A 1 90 ? 0.259 12.797 24.761 1.00 55.66 90 ALA A C 1
ATOM 689 O O . ALA A 1 90 ? 0.074 13.038 25.974 1.00 55.66 90 ALA A O 1
#

Nearest PDB structures (foldseek):
  7ewr-assembly1_E  TM=2.988E-01  e=4.355E+00  Homo sapiens
  7ewr-assembly1_C  TM=3.006E-01  e=7.120E+00  Homo sapiens

Mean predicted aligned error: 12.03 Å

Secondary structure (DSSP, 8-state):
---HHHHHHHHTTS--SS-SSTT--HHHHHHHHHHHHHHS-HHHHHHHHHHHHHHHGGGGGS-S---SS-SS---S--SSHHHHHHHHT-

Sequence (90 aa):
VTHPLYFCTWYLEDVRTRSPLLGLSPDTLTNACKRIRNCASAKDRAIAEAAIRKASVSAAAVSSQCPARSANVITKEYFFPSTFCSFSNA

Foldseek 3Di:
DVLLLLVLLVLQPDDDCQDPDPPDGSVNSNVVSVVVNVPDDPVVNVVSVVVVVVVVVCCVVDPPDDDPDDPDDPPDDDPDPVVVVVVSVD

pLDDT: mean 76.58, std 13.91, range [46.41, 93.5]

Organism: NCBI:txid1043004